Protein 2ATR (pdb70)

Solvent-accessible surface area: 9196 Å² total

Structure (mmCIF, N/CA/C/O backbone):
data_2ATR
#
_entry.id   2ATR
#
_cell.length_a   71.389
_cell.length_b   71.389
_cell.length_c   59.179
_cell.angle_alpha   90.00
_cell.angle_beta   90.00
_cell.angle_gamma   120.00
#
_symmetry.space_group_name_H-M   'P 31 2 1'
#
loop_
_entity.id
_entity.type
_entity.pdbx_description
1 polymer 'acetyltransferase, GNAT family'
2 water water
#
loop_
_atom_site.group_PDB
_atom_site.id
_atom_site.type_symbol
_atom_site.label_atom_id
_atom_site.label_alt_id
_atom_site.label_comp_id
_atom_site.label_asym_id
_atom_site.label_entity_id
_atom_site.label_seq_id
_atom_site.pdbx_PDB_ins_code
_atom_site.Cartn_x
_atom_site.Cartn_y
_atom_site.Cartn_z
_atom_site.occupancy
_atom_site.B_iso_or_equiv
_atom_site.auth_seq_id
_atom_site.auth_comp_id
_atom_site.auth_asym_id
_atom_site.auth_atom_id
_atom_site.pdbx_PDB_model_num
ATOM 9 N N . ILE A 1 2 ? 1.133 60.555 -3.671 1.00 52.48 2 ILE A N 1
ATOM 10 C CA . ILE A 1 2 ? 2.472 60.189 -3.155 1.00 48.97 2 ILE A CA 1
ATOM 11 C C . ILE A 1 2 ? 3.645 60.665 -4.006 1.00 46.02 2 ILE A C 1
ATOM 12 O O . ILE A 1 2 ? 3.648 60.522 -5.208 1.00 46.12 2 ILE A O 1
ATOM 17 N N . THR A 1 3 ? 4.632 61.217 -3.331 1.00 42.13 3 THR A N 1
ATOM 18 C CA . THR A 1 3 ? 5.822 61.735 -3.935 1.00 40.79 3 THR A CA 1
ATOM 19 C C . THR A 1 3 ? 6.963 60.764 -3.666 1.00 38.42 3 THR A C 1
ATOM 20 O O . THR A 1 3 ? 7.144 60.288 -2.552 1.00 36.99 3 THR A O 1
ATOM 24 N N . ILE A 1 4 ? 7.721 60.479 -4.701 1.00 37.60 4 ILE A N 1
ATOM 25 C CA . ILE A 1 4 ? 8.951 59.704 -4.530 1.00 37.73 4 ILE A CA 1
ATOM 26 C C . ILE A 1 4 ? 10.092 60.676 -4.758 1.00 38.17 4 ILE A C 1
ATOM 27 O O . ILE A 1 4 ? 10.223 61.246 -5.866 1.00 37.69 4 ILE A O 1
ATOM 32 N N . LYS A 1 5 ? 10.880 60.874 -3.698 1.00 37.80 5 LYS A N 1
ATOM 33 C CA . LYS A 1 5 ? 11.987 61.827 -3.678 1.00 38.80 5 LYS A CA 1
ATOM 34 C C . LYS A 1 5 ? 13.321 61.205 -3.276 1.00 38.40 5 LYS A C 1
ATOM 35 O O . LYS A 1 5 ? 13.450 60.559 -2.204 1.00 37.08 5 LYS A O 1
ATOM 41 N N . LYS A 1 6 ? 14.299 61.371 -4.174 1.00 38.49 6 LYS A N 1
ATOM 42 C CA . LYS A 1 6 ? 15.689 61.069 -3.901 1.00 39.72 6 LYS A CA 1
ATOM 43 C C . LYS A 1 6 ? 16.231 61.976 -2.834 1.00 40.86 6 LYS A C 1
ATOM 44 O O . LYS A 1 6 ? 16.052 63.190 -2.892 1.00 38.72 6 LYS A O 1
ATOM 50 N N . GLN A 1 7 ? 16.972 61.368 -1.914 1.00 42.48 7 GLN A N 1
ATOM 51 C CA . GLN A 1 7 ? 17.539 62.016 -0.741 1.00 45.28 7 GLN A CA 1
ATOM 52 C C . GLN A 1 7 ? 19.057 61.948 -0.730 1.00 46.66 7 GLN A C 1
ATOM 53 O O . GLN A 1 7 ? 19.623 60.867 -0.938 1.00 48.10 7 GLN A O 1
ATOM 59 N N . GLU A 1 8 ? 19.722 63.076 -0.472 1.00 47.20 8 GLU A N 1
ATOM 60 C CA . GLU A 1 8 ? 21.183 63.114 -0.369 1.00 48.96 8 GLU A CA 1
ATOM 61 C C . GLU A 1 8 ? 21.670 62.988 1.094 1.00 48.60 8 GLU A C 1
ATOM 62 O O . GLU A 1 8 ? 22.534 62.181 1.411 1.00 48.38 8 GLU A O 1
ATOM 68 N N . ILE A 1 9 ? 21.094 63.776 1.984 1.00 48.09 9 ILE A N 1
ATOM 69 C CA . ILE A 1 9 ? 21.316 63.578 3.409 1.00 47.43 9 ILE A CA 1
ATOM 70 C C . ILE A 1 9 ? 20.017 63.122 4.086 1.00 46.41 9 ILE A C 1
ATOM 71 O O . ILE A 1 9 ? 18.961 63.777 3.983 1.00 45.73 9 ILE A O 1
ATOM 76 N N . VAL A 1 10 ? 20.089 61.974 4.758 1.00 44.92 10 VAL A N 1
ATOM 77 C CA . VAL A 1 10 ? 18.961 61.495 5.540 1.00 44.66 10 VAL A CA 1
ATOM 78 C C . VAL A 1 10 ? 19.439 61.344 6.959 1.00 45.01 10 VAL A C 1
ATOM 79 O O . VAL A 1 10 ? 20.365 60.562 7.237 1.00 44.72 10 VAL A O 1
ATOM 83 N N . LYS A 1 11 ? 18.808 62.126 7.832 1.00 45.34 11 LYS A N 1
ATOM 84 C CA . LYS A 1 11 ? 19.033 62.083 9.277 1.00 46.06 11 LYS A CA 1
ATOM 85 C C . LYS A 1 11 ? 18.041 61.098 9.885 1.00 45.28 11 LYS A C 1
ATOM 86 O O . LYS A 1 11 ? 16.899 61.021 9.457 1.00 44.73 11 LYS A O 1
ATOM 92 N N . LEU A 1 12 ? 18.494 60.338 10.879 1.00 45.90 12 LEU A N 1
ATOM 93 C CA . LEU A 1 12 ? 17.688 59.273 11.467 1.00 45.94 12 LEU A CA 1
ATOM 94 C C . LEU A 1 12 ? 16.347 59.759 12.071 1.00 46.10 12 LEU A C 1
ATOM 95 O O . LEU A 1 12 ? 15.299 59.120 11.873 1.00 45.80 12 LEU A O 1
ATOM 100 N N . GLU A 1 13 ? 16.369 60.907 12.750 1.00 46.32 13 GLU A N 1
ATOM 101 C CA . GLU A 1 13 ? 15.135 61.514 13.322 1.00 46.53 13 GLU A CA 1
ATOM 102 C C . GLU A 1 13 ? 13.988 61.564 12.346 1.00 45.69 13 GLU A C 1
ATOM 103 O O . GLU A 1 13 ? 12.833 61.274 12.726 1.00 45.35 13 GLU A O 1
ATOM 109 N N . ASP A 1 14 ? 14.292 61.904 11.088 1.00 45.01 14 ASP A N 1
ATOM 110 C CA . ASP A 1 14 ? 13.238 62.046 10.068 1.00 44.30 14 ASP A CA 1
ATOM 111 C C . ASP A 1 14 ? 12.687 60.693 9.594 1.00 42.53 14 ASP A C 1
ATOM 112 O O . ASP A 1 14 ? 11.599 60.627 9.012 1.00 43.02 14 ASP A O 1
ATOM 117 N N . VAL A 1 15 ? 13.420 59.607 9.837 1.00 40.22 15 VAL A N 1
ATOM 118 C CA . VAL A 1 15 ? 12.952 58.290 9.363 1.00 38.03 15 VAL A CA 1
ATOM 119 C C . VAL A 1 15 ? 12.762 57.230 10.452 1.00 37.73 15 VAL A C 1
ATOM 120 O O . VAL A 1 15 ? 12.291 56.134 10.163 1.00 35.86 15 VAL A O 1
ATOM 124 N N . LEU A 1 16 ? 13.115 57.568 11.684 1.00 37.42 16 LEU A N 1
ATOM 125 C CA . LEU A 1 16 ? 13.081 56.582 12.782 1.00 38.50 16 LEU A CA 1
ATOM 126 C C . LEU A 1 16 ? 11.703 56.008 12.974 1.00 37.05 16 LEU A C 1
ATOM 127 O O . LEU A 1 16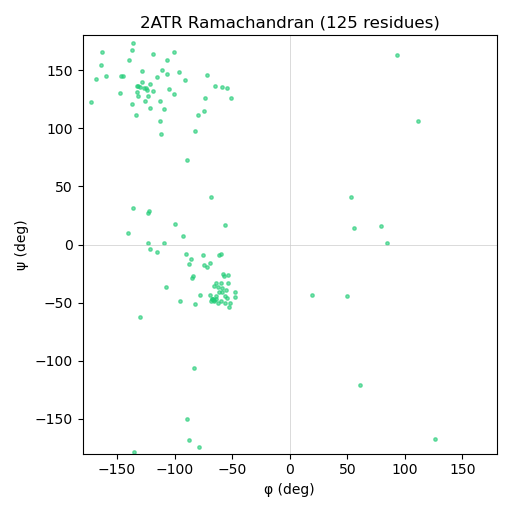 ? 11.563 54.814 13.240 1.00 37.86 16 LEU A O 1
ATOM 132 N N . HIS A 1 17 ? 10.675 56.834 12.813 1.00 36.07 17 HIS A N 1
ATOM 133 C CA . HIS A 1 17 ? 9.288 56.336 12.840 1.00 34.71 17 HIS A CA 1
ATOM 134 C C . HIS A 1 17 ? 9.024 55.183 11.854 1.00 34.31 17 HIS A C 1
ATOM 135 O O . HIS A 1 17 ? 8.223 54.292 12.112 1.00 32.86 17 HIS A O 1
ATOM 142 N N . LEU A 1 18 ? 9.693 55.193 10.703 1.00 33.10 18 LEU A N 1
ATOM 143 C CA . LEU A 1 18 ? 9.512 54.091 9.736 1.00 32.61 18 LEU A CA 1
ATOM 144 C C . LEU A 1 18 ? 10.101 52.753 10.287 1.00 31.36 18 LEU A C 1
ATOM 145 O O . LEU A 1 18 ? 9.467 51.721 10.228 1.00 30.85 18 LEU A O 1
ATOM 150 N N . TYR A 1 19 ? 11.326 52.812 10.779 1.00 33.64 19 TYR A N 1
ATOM 151 C CA . TYR A 1 19 ? 12.001 51.635 11.378 1.00 34.70 19 TYR A CA 1
ATOM 152 C C . TYR A 1 19 ? 11.259 51.159 12.642 1.00 36.82 19 TYR A C 1
ATOM 153 O O . TYR A 1 19 ? 10.980 49.955 12.767 1.00 36.59 19 TYR A O 1
ATOM 162 N N . GLN A 1 20 ? 10.897 52.091 13.538 1.00 37.84 20 GLN A N 1
ATOM 163 C CA . GLN A 1 20 ? 9.932 51.779 14.638 1.00 40.12 20 GLN A CA 1
ATOM 164 C C . GLN A 1 20 ? 8.693 51.054 14.126 1.00 41.19 20 GLN A C 1
ATOM 165 O O . GLN A 1 20 ? 8.269 50.064 14.700 1.00 41.66 20 GLN A O 1
ATOM 171 N N . ALA A 1 21 ? 8.121 51.530 13.030 1.00 43.83 21 ALA A N 1
ATOM 172 C CA . ALA A 1 21 ? 6.907 50.937 12.467 1.00 45.95 21 ALA A CA 1
ATOM 173 C C . ALA A 1 21 ? 7.091 49.483 12.078 1.00 48.40 21 ALA A C 1
ATOM 174 O O . ALA A 1 21 ? 6.118 48.803 11.688 1.00 49.27 21 ALA A O 1
ATOM 176 N N . VAL A 1 22 ? 8.334 49.008 12.132 1.00 51.87 22 VAL A N 1
ATOM 177 C CA . VAL A 1 22 ? 8.600 47.613 11.786 1.00 54.61 22 VAL A CA 1
ATOM 178 C C . VAL A 1 22 ? 9.305 46.621 12.788 1.00 56.86 22 VAL A C 1
ATOM 179 O O . VAL A 1 22 ? 9.590 45.514 12.352 1.00 57.13 22 VAL A O 1
ATOM 183 N N . GLY A 1 23 ? 9.696 46.977 14.037 1.00 59.72 23 GLY A N 1
ATOM 184 C CA . GLY A 1 23 ? 10.737 48.003 14.374 1.00 63.79 23 GLY A CA 1
ATOM 185 C C . GLY A 1 23 ? 12.065 47.201 14.236 1.00 66.45 23 GLY A C 1
ATOM 186 O O . GLY A 1 23 ? 12.515 46.990 13.081 1.00 66.86 23 GLY A O 1
ATOM 187 N N . TRP A 1 24 ? 12.783 46.801 15.353 1.00 68.89 24 TRP A N 1
ATOM 188 C CA . TRP A 1 24 ? 13.557 47.766 16.197 1.00 70.88 24 TRP A CA 1
ATOM 189 C C . TRP A 1 24 ? 14.447 46.999 17.312 1.00 71.55 24 TRP A C 1
ATOM 190 O O . TRP A 1 24 ? 13.864 46.127 18.021 1.00 71.93 24 TRP A O 1
ATOM 201 N N . THR A 1 25 ? 15.833 47.260 17.263 1.00 72.23 25 THR A N 1
ATOM 202 C CA . THR A 1 25 ? 16.750 46.081 16.538 1.00 72.66 25 THR A CA 1
ATOM 203 C C . THR A 1 25 ? 17.468 46.332 15.140 1.00 72.38 25 THR A C 1
ATOM 204 O O . THR A 1 25 ? 16.791 46.338 14.083 1.00 72.07 25 THR A O 1
ATOM 208 N N . ASN A 1 26 ? 18.844 46.489 15.285 1.00 72.37 26 ASN A N 1
ATOM 209 C CA . ASN A 1 26 ? 19.477 47.580 16.233 1.00 71.99 26 ASN A CA 1
ATOM 210 C C . ASN A 1 26 ? 19.677 49.026 15.484 1.00 72.40 26 ASN A C 1
ATOM 211 O O . ASN A 1 26 ? 18.568 49.214 14.701 1.00 73.00 26 ASN A O 1
ATOM 216 N N . GLU A 1 32 ? 22.248 52.602 17.373 1.00 47.88 32 GLU A N 1
ATOM 217 C CA . GLU A 1 32 ? 22.259 52.444 15.944 1.00 47.33 32 GLU A CA 1
ATOM 218 C C . GLU A 1 32 ? 23.623 52.532 15.179 1.00 46.06 32 GLU A C 1
ATOM 219 O O . GLU A 1 32 ? 24.293 53.570 15.034 1.00 45.96 32 GLU A O 1
ATOM 233 N N . LEU A 1 34 ? 22.523 52.191 12.514 1.00 40.05 34 LEU A N 1
ATOM 234 C CA . LEU A 1 34 ? 21.661 52.772 11.491 1.00 41.36 34 LEU A CA 1
ATOM 235 C C . LEU A 1 34 ? 21.981 54.246 11.191 1.00 41.12 34 LEU A C 1
ATOM 236 O O . LEU A 1 34 ? 22.097 54.639 10.018 1.00 39.00 34 LEU A O 1
ATOM 241 N N . GLU A 1 35 ? 22.196 55.034 12.243 1.00 40.95 35 GLU A N 1
ATOM 242 C CA . GLU A 1 35 ? 22.662 56.422 12.083 1.00 41.74 35 GLU A CA 1
ATOM 243 C C . GLU A 1 35 ? 23.906 56.498 11.196 1.00 40.73 35 GLU A C 1
ATOM 244 O O . GLU A 1 35 ? 23.956 57.234 10.219 1.00 40.21 35 GLU A O 1
ATOM 250 N N . GLN A 1 36 ? 24.894 55.673 11.515 1.00 40.31 36 GLN A N 1
ATOM 251 C CA . GLN A 1 36 ? 26.084 55.545 10.703 1.00 40.64 36 GLN A CA 1
ATOM 252 C C . GLN A 1 36 ? 25.792 54.991 9.302 1.00 39.15 36 GLN A C 1
ATOM 253 O O . GLN A 1 36 ? 26.315 55.510 8.330 1.00 38.74 36 GLN A O 1
ATOM 259 N N . ALA A 1 37 ? 24.949 53.950 9.203 1.00 37.61 37 ALA A N 1
ATOM 260 C CA . ALA A 1 37 ? 24.605 53.338 7.895 1.00 37.29 37 ALA A CA 1
ATOM 261 C C . ALA A 1 37 ? 24.063 54.344 6.866 1.00 36.95 37 ALA A C 1
ATOM 262 O O . ALA A 1 37 ? 24.456 54.319 5.694 1.00 35.67 37 ALA A O 1
ATOM 264 N N . LEU A 1 38 ? 23.136 55.199 7.317 1.00 35.99 38 LEU A N 1
ATOM 265 C CA . LEU A 1 38 ? 22.464 56.182 6.484 1.00 36.47 38 LEU A CA 1
ATOM 266 C C . LEU A 1 38 ? 23.424 57.085 5.712 1.00 36.54 38 LEU A C 1
ATOM 267 O O . LEU A 1 38 ? 23.071 57.582 4.644 1.00 37.09 38 LEU A O 1
ATOM 272 N N . SER A 1 39 ? 24.631 57.280 6.234 1.00 36.78 39 SER A N 1
ATOM 273 C CA . SER A 1 39 ? 25.656 58.087 5.557 1.00 38.29 39 SER A CA 1
ATOM 274 C C . SER A 1 39 ? 26.473 57.302 4.557 1.00 37.18 39 SER A C 1
ATOM 275 O O . SER A 1 39 ? 27.229 57.899 3.794 1.00 37.61 39 SER A O 1
ATOM 278 N N . HIS A 1 40 ? 26.360 55.975 4.582 1.00 34.95 40 HIS A N 1
ATOM 279 C CA . HIS A 1 40 ? 27.287 55.107 3.819 1.00 34.12 40 HIS A CA 1
ATOM 280 C C . HIS A 1 40 ? 26.537 54.201 2.836 1.00 33.60 40 HIS A C 1
ATOM 281 O O . HIS A 1 40 ? 26.970 53.078 2.529 1.00 33.20 40 HIS A O 1
ATOM 288 N N . SER A 1 41 ? 25.393 54.686 2.385 1.00 31.14 41 SER A N 1
ATOM 289 C CA . SER A 1 41 ? 24.550 53.946 1.485 1.00 31.79 41 SER A CA 1
ATOM 290 C C . SER A 1 41 ? 24.794 54.492 0.091 1.00 31.69 41 SER A C 1
ATOM 291 O O . SER A 1 41 ? 25.373 55.554 -0.055 1.00 31.39 41 SER A O 1
ATOM 294 N N . LEU A 1 42 ? 24.345 53.753 -0.912 1.00 31.77 42 LEU A N 1
ATOM 295 C CA . LEU A 1 42 ? 24.480 54.159 -2.309 1.00 31.42 42 LEU A CA 1
ATOM 296 C C . LEU A 1 42 ? 23.410 55.211 -2.628 1.00 31.03 42 LEU A C 1
ATOM 297 O O . LEU A 1 42 ? 23.691 56.224 -3.281 1.00 28.28 42 LEU A O 1
ATOM 302 N N . VAL A 1 43 ? 22.199 54.953 -2.163 1.00 29.57 43 VAL A N 1
ATOM 303 C CA . VAL A 1 43 ? 21.048 55.763 -2.499 1.00 29.62 43 VAL A CA 1
ATOM 304 C C . VAL A 1 43 ? 19.937 55.574 -1.477 1.00 30.18 43 VAL A C 1
ATOM 305 O O . VAL A 1 43 ? 19.756 54.485 -0.949 1.00 26.59 43 VAL A O 1
ATOM 309 N N . ILE A 1 44 ? 19.204 56.649 -1.210 1.00 20.00 44 ILE A N 1
ATOM 310 C CA . ILE A 1 44 ? 17.952 56.589 -0.461 1.00 20.00 44 ILE A CA 1
ATOM 311 C C . ILE A 1 44 ? 16.853 57.380 -1.146 1.00 20.00 44 ILE A C 1
ATOM 312 O O . ILE A 1 44 ? 17.060 58.515 -1.518 1.00 29.97 44 ILE A O 1
ATOM 317 N N . TYR A 1 45 ? 15.692 56.765 -1.304 1.00 27.80 45 TYR A N 1
ATOM 318 C CA . TYR A 1 45 ? 14.481 57.470 -1.709 1.00 27.86 45 TYR A CA 1
ATOM 319 C C . TYR A 1 45 ? 13.441 57.425 -0.590 1.00 28.63 45 TYR A C 1
ATOM 320 O O . TYR A 1 45 ? 13.333 56.428 0.104 1.00 24.52 45 TYR A O 1
ATOM 329 N N . LEU A 1 46 ? 12.683 58.506 -0.427 1.00 26.21 46 LEU A N 1
ATOM 330 C CA . LEU A 1 46 ? 11.542 58.505 0.497 1.00 27.75 46 LEU A CA 1
ATOM 331 C C . LEU A 1 46 ? 10.240 58.575 -0.265 1.00 27.76 46 LEU A C 1
ATOM 332 O O . LEU A 1 46 ? 10.204 59.134 -1.376 1.00 29.82 46 LEU A O 1
ATOM 337 N N . ALA A 1 47 ? 9.194 57.983 0.319 1.00 26.31 47 ALA A N 1
ATOM 338 C CA . ALA A 1 47 ? 7.830 58.137 -0.128 1.00 26.94 47 ALA A CA 1
ATOM 339 C C . ALA A 1 47 ? 7.164 59.153 0.801 1.00 28.22 47 ALA A C 1
ATOM 340 O O . ALA A 1 47 ? 7.293 59.040 2.041 1.00 26.34 47 ALA A O 1
ATOM 342 N N . LEU A 1 48 ? 6.521 60.163 0.191 1.00 28.58 48 LEU A N 1
ATOM 343 C CA . LEU A 1 48 ? 5.918 61.298 0.923 1.00 29.46 48 LEU A CA 1
ATOM 344 C C . LEU A 1 48 ? 4.462 61.448 0.573 1.00 29.85 48 LEU A C 1
ATOM 345 O O . LEU A 1 48 ? 4.081 61.427 -0.599 1.00 30.38 48 LEU A O 1
ATOM 350 N N . ASP A 1 49 ? 3.657 61.648 1.598 1.00 30.56 49 ASP A N 1
ATOM 351 C CA . ASP A 1 49 ? 2.249 61.923 1.441 1.00 32.18 49 ASP A CA 1
ATOM 352 C C . ASP A 1 49 ? 2.161 63.376 1.914 1.00 33.08 49 ASP A C 1
ATOM 353 O O . ASP A 1 49 ? 2.112 63.637 3.147 1.00 31.19 49 ASP A O 1
ATOM 358 N N . GLY A 1 50 ? 2.216 64.322 0.961 1.00 34.11 50 GLY A N 1
ATOM 359 C CA . GLY A 1 50 ? 2.407 65.729 1.314 1.00 35.12 50 GLY A CA 1
ATOM 360 C C . GLY A 1 50 ? 3.723 65.879 2.020 1.00 35.19 50 GLY A C 1
ATOM 361 O O . GLY A 1 50 ? 4.756 65.491 1.493 1.00 37.20 50 GLY A O 1
ATOM 362 N N . ASP A 1 51 ? 3.697 66.378 3.241 1.00 34.99 51 ASP A N 1
ATOM 363 C CA . ASP A 1 51 ? 4.921 66.469 4.019 1.00 35.67 51 ASP A CA 1
ATOM 364 C C . ASP A 1 51 ? 5.159 65.210 4.854 1.00 32.98 51 ASP A C 1
ATOM 365 O O . ASP A 1 51 ? 6.194 65.083 5.450 1.00 33.20 51 ASP A O 1
ATOM 370 N N . ALA A 1 52 ? 4.200 64.299 4.918 1.00 32.00 52 ALA A N 1
ATOM 371 C CA . ALA A 1 52 ? 4.384 63.071 5.778 1.00 30.69 52 ALA A CA 1
ATOM 372 C C . ALA A 1 52 ? 5.384 62.066 5.143 1.00 30.22 52 ALA A C 1
ATOM 373 O O . ALA A 1 52 ? 5.158 61.691 4.029 1.00 29.06 52 ALA A O 1
ATOM 375 N N . VAL A 1 53 ? 6.437 61.633 5.853 1.00 31.60 53 VAL A N 1
ATOM 376 C CA . VAL A 1 53 ? 7.362 60.522 5.378 1.00 31.95 53 VAL A CA 1
ATOM 377 C C . VAL A 1 53 ? 6.684 59.161 5.641 1.00 30.78 53 VAL A C 1
ATOM 378 O O . VAL A 1 53 ? 6.397 58.810 6.786 1.00 31.65 53 VAL A O 1
ATOM 382 N N . VAL A 1 54 ? 6.298 58.468 4.583 1.00 30.25 54 VAL A N 1
ATOM 383 C CA . VAL A 1 54 ? 5.499 57.235 4.727 1.00 30.37 54 VAL A CA 1
ATOM 384 C C . VAL A 1 54 ? 6.258 55.957 4.240 1.00 30.38 54 VAL A C 1
ATOM 385 O O . VAL A 1 54 ? 5.789 54.859 4.418 1.00 31.47 54 VAL A O 1
ATOM 389 N N . GLY A 1 55 ? 7.434 56.125 3.644 1.00 29.98 55 GLY A N 1
ATOM 390 C CA . GLY A 1 55 ? 8.117 54.967 3.020 1.00 28.81 55 GLY A CA 1
ATOM 391 C C . GLY A 1 55 ? 9.544 55.328 2.782 1.00 29.09 55 GLY A C 1
ATOM 392 O O . GLY A 1 55 ? 9.867 56.524 2.698 1.00 27.83 55 GLY A O 1
ATOM 393 N N . LEU A 1 56 ? 10.418 54.306 2.739 1.00 27.31 56 LEU A N 1
ATOM 394 C CA . LEU A 1 56 ? 11.834 54.498 2.497 1.00 27.38 56 LEU A CA 1
ATOM 395 C C . LEU A 1 56 ? 12.376 53.280 1.708 1.00 26.20 56 LEU A C 1
ATOM 396 O O . LEU A 1 56 ? 11.899 52.162 1.890 1.00 24.49 56 LEU A O 1
ATOM 401 N N . ILE A 1 57 ? 13.325 53.525 0.824 1.00 25.37 57 ILE A N 1
ATOM 402 C CA . ILE A 1 57 ? 14.164 52.428 0.247 1.00 25.79 57 ILE A CA 1
ATOM 403 C C . ILE A 1 57 ? 15.603 52.849 0.428 1.00 26.36 57 ILE A C 1
ATOM 404 O O . ILE A 1 57 ? 15.916 54.033 0.325 1.00 26.00 57 ILE A O 1
ATOM 409 N N . ARG A 1 58 ? 16.465 51.898 0.782 1.00 25.58 58 ARG A N 1
ATOM 410 C CA . ARG A 1 58 ? 17.862 52.157 0.984 1.00 25.89 58 ARG A CA 1
ATOM 411 C C . ARG A 1 58 ? 18.688 51.028 0.331 1.00 26.63 58 ARG A C 1
ATOM 412 O O . ARG A 1 58 ? 18.555 49.826 0.639 1.00 26.26 58 ARG A O 1
ATOM 420 N N . LEU A 1 59 ? 19.536 51.432 -0.599 1.00 27.13 59 LEU A N 1
ATOM 421 C CA . LEU A 1 59 ? 20.412 50.480 -1.305 1.00 26.52 59 LEU A CA 1
ATOM 422 C C . LEU A 1 59 ? 21.818 50.630 -0.825 1.00 24.94 59 LEU A C 1
ATOM 423 O O . LEU A 1 59 ? 22.238 51.732 -0.507 1.00 26.69 59 LEU A O 1
ATOM 428 N N . VAL A 1 60 ? 22.556 49.515 -0.796 1.00 25.89 60 VAL A N 1
ATOM 429 C CA . VAL A 1 60 ? 23.944 49.442 -0.340 1.00 23.37 60 VAL A CA 1
ATOM 430 C C . VAL A 1 60 ? 24.777 48.566 -1.293 1.00 24.95 60 VAL A C 1
ATOM 431 O O . VAL A 1 60 ? 24.214 47.831 -2.120 1.00 24.24 60 VAL A O 1
ATOM 435 N N . GLY A 1 61 ? 26.098 48.623 -1.151 1.00 24.90 61 GLY A N 1
ATOM 436 C CA . GLY A 1 61 ? 26.973 47.806 -2.015 1.00 26.28 61 GLY A CA 1
ATOM 437 C C . GLY A 1 61 ? 27.983 48.686 -2.689 1.00 26.79 61 GLY A C 1
ATOM 438 O O . GLY A 1 61 ? 28.165 49.844 -2.303 1.00 27.39 61 GLY A O 1
ATOM 439 N N . ASP A 1 62 ? 28.668 48.142 -3.691 1.00 28.58 62 ASP A N 1
ATOM 440 C CA . ASP A 1 62 ? 29.728 48.922 -4.381 1.00 28.39 62 ASP A CA 1
ATOM 441 C C . ASP A 1 62 ? 29.158 49.770 -5.531 1.00 28.49 62 ASP A C 1
ATOM 442 O O . ASP A 1 62 ? 29.825 50.705 -5.987 1.00 30.26 62 ASP A O 1
ATOM 447 N N . GLY A 1 63 ? 27.942 49.471 -5.983 1.00 27.55 63 GLY A N 1
ATOM 448 C CA . GLY A 1 63 ? 27.266 50.253 -6.984 1.00 28.51 63 GLY A CA 1
ATOM 449 C C . GLY A 1 63 ? 27.650 49.869 -8.403 1.00 29.63 63 GLY A C 1
ATOM 450 O O . GLY A 1 63 ? 27.139 50.455 -9.364 1.00 31.22 63 GLY A O 1
ATOM 451 N N . PHE A 1 64 ? 28.514 48.873 -8.547 1.00 28.77 64 PHE A N 1
ATOM 452 C CA . PHE A 1 64 ? 28.997 48.473 -9.890 1.00 29.96 64 PHE A CA 1
ATOM 453 C C . PHE A 1 64 ? 28.873 47.002 -10.110 1.00 28.49 64 PHE A C 1
ATOM 454 O O . PHE A 1 64 ? 28.173 46.564 -11.019 1.00 29.84 64 PHE A O 1
ATOM 462 N N . SER A 1 65 ? 29.575 46.211 -9.311 1.00 28.51 65 SER A N 1
ATOM 463 C CA . SER A 1 65 ? 29.398 44.748 -9.377 1.00 29.98 65 SER A CA 1
ATOM 464 C C . SER A 1 65 ? 28.224 44.251 -8.528 1.00 28.70 65 SER A C 1
ATOM 465 O O . SER A 1 65 ? 27.630 43.212 -8.854 1.00 28.39 65 SER A O 1
ATOM 468 N N . SER A 1 66 ? 27.920 44.983 -7.445 1.00 28.59 66 SER A N 1
ATOM 469 C CA . SER A 1 66 ? 26.932 44.530 -6.457 1.00 28.94 66 SER A CA 1
ATOM 470 C C . SER A 1 66 ? 26.176 45.679 -5.816 1.00 26.88 66 SER A C 1
ATOM 471 O O . SER A 1 66 ? 26.783 46.664 -5.341 1.00 26.00 66 SER A O 1
ATOM 474 N N . VAL A 1 67 ? 24.852 45.521 -5.830 1.00 26.45 67 VAL A N 1
ATOM 475 C CA . VAL A 1 67 ? 23.881 46.389 -5.213 1.00 27.05 67 VAL A CA 1
ATOM 476 C C . VAL A 1 67 ? 22.894 45.499 -4.395 1.00 27.17 67 VAL A C 1
ATOM 477 O O . VAL A 1 67 ? 22.512 44.405 -4.822 1.00 29.09 67 VAL A O 1
ATOM 481 N N . PHE A 1 68 ? 22.567 45.928 -3.190 1.00 26.54 68 PHE A N 1
ATOM 482 C CA . PHE A 1 68 ? 21.662 45.138 -2.313 1.00 27.11 68 PHE A CA 1
ATOM 483 C C . PHE A 1 68 ? 20.547 46.072 -1.883 1.00 25.23 68 PHE A C 1
ATOM 484 O O . PHE A 1 68 ? 20.835 47.225 -1.513 1.00 25.34 68 PHE A O 1
ATOM 492 N N . VAL A 1 69 ? 19.312 45.584 -1.947 1.00 25.38 69 VAL A N 1
ATOM 493 C CA . VAL A 1 69 ? 18.141 46.346 -1.481 1.00 25.50 69 VAL A CA 1
ATOM 494 C C . VAL A 1 69 ? 18.132 46.093 0.021 1.00 25.69 69 VAL A C 1
ATOM 495 O O . VAL A 1 69 ? 17.732 45.014 0.487 1.00 23.95 69 VAL A O 1
ATOM 499 N N . GLN A 1 70 ? 18.683 47.037 0.775 1.00 26.37 70 GLN A N 1
ATOM 500 C CA . GLN A 1 70 ? 18.905 46.818 2.208 1.00 24.97 70 GLN A CA 1
ATOM 501 C C . GLN A 1 70 ? 17.641 47.082 3.054 1.00 25.33 70 GLN A C 1
ATOM 502 O O . GLN A 1 70 ? 17.225 46.216 3.845 1.00 24.91 70 GLN A O 1
ATOM 508 N N . ASP A 1 71 ? 17.001 48.235 2.878 1.00 24.70 71 ASP A N 1
ATOM 509 C CA . AS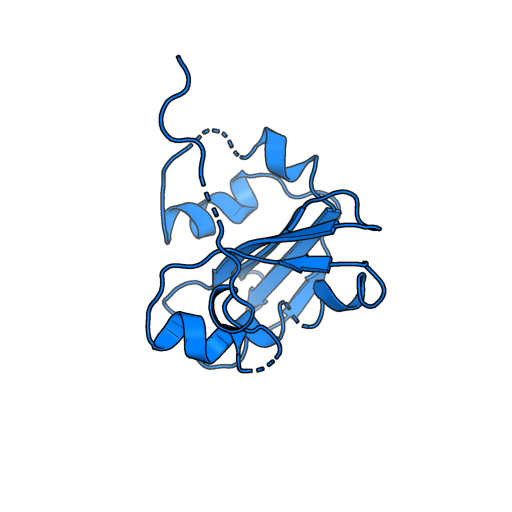P A 1 71 ? 15.724 48.534 3.589 1.00 26.23 71 ASP A CA 1
ATOM 510 C C . ASP A 1 71 ? 14.687 48.864 2.555 1.00 26.03 71 ASP A C 1
ATOM 511 O O . ASP A 1 71 ? 14.967 49.623 1.597 1.00 27.23 71 ASP A O 1
ATOM 516 N N . LEU A 1 72 ? 13.517 48.266 2.684 1.00 26.50 72 LEU A N 1
ATOM 517 C CA . LEU A 1 72 ? 12.334 48.704 1.968 1.00 26.29 72 LEU A CA 1
ATOM 518 C C . LEU A 1 72 ? 11.161 48.757 2.957 1.00 27.97 72 LEU A C 1
ATOM 519 O O . LEU A 1 72 ? 10.697 47.708 3.455 1.00 26.37 72 LEU A O 1
ATOM 524 N N . ILE A 1 73 ? 10.693 49.961 3.244 1.00 27.48 73 ILE A N 1
ATOM 525 C CA . ILE A 1 73 ? 9.682 50.137 4.293 1.00 29.55 73 ILE A CA 1
ATOM 526 C C . ILE A 1 73 ? 8.583 51.002 3.745 1.00 30.24 73 ILE A C 1
ATOM 527 O O . ILE A 1 73 ? 8.867 52.052 3.169 1.00 30.76 73 ILE A O 1
ATOM 532 N N . VAL A 1 74 ? 7.344 50.531 3.861 1.00 30.55 74 VAL A N 1
ATOM 533 C CA . VAL A 1 74 ? 6.168 51.385 3.760 1.00 30.91 74 VAL A CA 1
ATOM 534 C C . VAL A 1 74 ? 5.381 51.243 5.100 1.00 32.04 74 VAL A C 1
ATOM 535 O O . VAL A 1 74 ? 5.294 50.135 5.684 1.00 30.97 74 VAL A O 1
ATOM 539 N N . LEU A 1 75 ? 4.877 52.364 5.621 1.00 31.98 75 LEU A N 1
ATOM 540 C CA . LEU A 1 75 ? 3.922 52.277 6.765 1.00 33.23 75 LEU A CA 1
ATOM 541 C C . LEU A 1 75 ? 2.816 51.313 6.443 1.00 33.85 75 LEU A C 1
ATOM 542 O O . LEU A 1 75 ? 2.178 51.417 5.367 1.00 33.05 75 LEU A O 1
ATOM 547 N N . PRO A 1 76 ? 2.620 50.317 7.350 1.00 36.15 76 PRO A N 1
ATOM 548 C CA . PRO A 1 76 ? 1.709 49.223 7.133 1.00 37.76 76 PRO A CA 1
ATOM 549 C C . PRO A 1 76 ? 0.342 49.755 6.973 1.00 39.62 76 PRO A C 1
ATOM 550 O O . PRO A 1 76 ? -0.533 49.022 6.575 1.00 40.84 76 PRO A O 1
ATOM 554 N N . SER A 1 77 ? 0.164 51.055 7.244 1.00 42.05 77 SER A N 1
ATOM 555 C CA . SER A 1 77 ? -1.152 51.677 7.105 1.00 42.20 77 SER A CA 1
ATOM 556 C C . SER A 1 77 ? -1.446 52.122 5.657 1.00 43.15 77 SER A C 1
ATOM 557 O O . SER A 1 77 ? -2.619 52.177 5.273 1.00 44.12 77 SER A O 1
ATOM 560 N N . TYR A 1 78 ? -0.387 52.416 4.878 1.00 43.60 78 TYR A N 1
ATOM 561 C CA . TYR A 1 78 ? -0.438 52.660 3.422 1.00 44.12 78 TYR A CA 1
ATOM 562 C C . TYR A 1 78 ? -0.254 51.284 2.764 1.00 47.49 78 TYR A C 1
ATOM 563 O O . TYR A 1 78 ? -0.636 50.267 3.366 1.00 47.70 78 TYR A O 1
ATOM 572 N N . GLN A 1 79 ? 0.322 51.201 1.562 1.00 50.11 79 GLN A N 1
ATOM 573 C CA . GLN A 1 79 ? 0.624 49.842 0.972 1.00 52.01 79 GLN A CA 1
ATOM 574 C C . GLN A 1 79 ? -0.498 49.362 0.088 1.00 53.53 79 GLN A C 1
ATOM 575 O O . GLN A 1 79 ? -1.614 49.866 0.168 1.00 54.17 79 GLN A O 1
ATOM 581 N N . ARG A 1 80 ? -0.194 48.366 -0.746 1.00 55.33 80 ARG A N 1
ATOM 582 C CA . ARG A 1 80 ? -1.115 47.856 -1.778 1.00 56.18 80 ARG A CA 1
ATOM 583 C C . ARG A 1 80 ? -1.635 48.933 -2.758 1.00 55.43 80 ARG A C 1
ATOM 584 O O . ARG A 1 80 ? -2.591 48.695 -3.498 1.00 56.28 80 ARG A O 1
ATOM 592 N N . GLN A 1 81 ? -0.994 50.108 -2.762 1.00 54.95 81 GLN A N 1
ATOM 593 C CA . GLN A 1 81 ? -1.251 51.171 -3.763 1.00 53.36 81 GLN A CA 1
ATOM 594 C C . GLN A 1 81 ? 0.028 51.568 -4.518 1.00 51.78 81 GLN A C 1
ATOM 595 O O . GLN A 1 81 ? 0.179 52.718 -5.009 1.00 51.70 81 GLN A O 1
ATOM 601 N N . GLY A 1 82 ? 0.953 50.604 -4.602 1.00 49.08 82 GLY A N 1
ATOM 602 C CA . GLY A 1 82 ? 2.101 50.726 -5.461 1.00 44.90 82 GLY A CA 1
ATOM 603 C C . GLY A 1 82 ? 3.234 51.582 -4.930 1.00 41.64 82 GLY A C 1
ATOM 604 O O . GLY A 1 82 ? 4.091 51.950 -5.702 1.00 42.37 82 GLY A O 1
ATOM 605 N N . ILE A 1 83 ? 3.243 51.882 -3.632 1.00 39.18 83 ILE A N 1
ATOM 606 C CA . ILE A 1 83 ? 4.350 52.659 -3.010 1.00 36.66 83 ILE A CA 1
ATOM 607 C C . ILE A 1 83 ? 5.691 51.914 -3.023 1.00 34.35 83 ILE A C 1
ATOM 608 O O . ILE A 1 83 ? 6.697 52.469 -3.383 1.00 29.90 83 ILE A O 1
ATOM 613 N N . GLY A 1 84 ? 5.673 50.658 -2.591 1.00 33.28 84 GLY A N 1
ATOM 614 C CA . GLY A 1 84 ? 6.860 49.794 -2.655 1.00 32.58 84 GLY A CA 1
ATOM 615 C C . GLY A 1 84 ? 7.373 49.705 -4.078 1.00 30.45 84 GLY A C 1
ATOM 616 O O . GLY A 1 84 ? 8.547 49.804 -4.257 1.00 32.09 84 GLY A O 1
ATOM 617 N N . SER A 1 85 ? 6.505 49.532 -5.076 1.00 30.90 85 SER A N 1
ATOM 618 C CA . SER A 1 85 ? 6.920 49.468 -6.505 1.00 31.61 85 SER A CA 1
ATOM 619 C C . SER A 1 85 ? 7.624 50.700 -6.995 1.00 30.83 85 SER A C 1
ATOM 620 O O . SER A 1 85 ? 8.637 50.630 -7.693 1.00 29.49 85 SER A O 1
ATOM 623 N N . SER A 1 86 ? 7.006 51.838 -6.690 1.00 30.48 86 SER A N 1
ATOM 624 C CA . SER A 1 86 ? 7.544 53.124 -7.016 1.00 31.17 86 SER A CA 1
ATOM 625 C C . SER A 1 86 ? 8.918 53.298 -6.443 1.00 29.60 86 SER A C 1
ATOM 626 O O . SER A 1 86 ? 9.811 53.691 -7.164 1.00 29.53 86 SER A O 1
ATOM 629 N N . LEU A 1 87 ? 9.070 53.009 -5.142 1.00 27.91 87 LEU A N 1
ATOM 630 C CA . LEU A 1 87 ? 10.375 53.115 -4.446 1.00 27.32 87 LEU A CA 1
ATOM 631 C C . LEU A 1 87 ? 11.481 52.247 -5.148 1.00 26.89 87 LEU A C 1
ATOM 632 O O . LEU A 1 87 ? 12.579 52.733 -5.457 1.00 25.95 87 LEU A O 1
ATOM 645 N N . LYS A 1 89 ? 11.360 50.940 -8.316 1.00 30.65 89 LYS A N 1
ATOM 646 C CA . LYS A 1 89 ? 11.631 51.395 -9.704 1.00 31.98 89 LYS A CA 1
ATOM 647 C C . LYS A 1 89 ? 12.518 52.621 -9.770 1.00 31.96 89 LYS A C 1
ATOM 648 O O . LYS A 1 89 ? 13.485 52.628 -10.556 1.00 32.47 89 LYS A O 1
ATOM 654 N N . GLU A 1 90 ? 12.282 53.614 -8.910 1.00 31.28 90 GLU A N 1
ATOM 655 C CA . GLU A 1 90 ? 13.200 54.789 -8.850 1.00 32.43 90 GLU A CA 1
ATOM 656 C C . GLU A 1 90 ? 14.611 54.508 -8.338 1.00 31.48 90 GLU A C 1
ATOM 657 O O . GLU A 1 90 ? 15.603 54.989 -8.928 1.00 29.73 90 GLU A O 1
ATOM 663 N N . ALA A 1 91 ? 14.720 53.769 -7.228 1.00 29.57 91 ALA A N 1
ATOM 664 C CA . ALA A 1 91 ? 16.062 53.487 -6.692 1.00 28.85 91 ALA A CA 1
ATOM 665 C C . ALA A 1 91 ? 16.859 52.605 -7.650 1.00 28.66 91 ALA A C 1
ATOM 666 O O . ALA A 1 91 ? 17.987 52.941 -7.974 1.00 28.69 91 ALA A O 1
ATOM 668 N N . LEU A 1 92 ? 16.267 51.518 -8.142 1.00 29.27 92 LEU A N 1
ATOM 669 C CA . LEU A 1 92 ? 17.016 50.565 -8.984 1.00 31.16 92 LEU A CA 1
ATOM 670 C C . LEU A 1 92 ? 17.322 51.127 -10.383 1.00 33.13 92 LEU A C 1
ATOM 671 O O . LEU A 1 92 ? 18.212 50.621 -11.059 1.00 33.34 92 LEU A O 1
ATOM 676 N N . GLY A 1 93 ? 16.567 52.158 -10.797 1.00 34.23 93 GLY A N 1
ATOM 677 C CA . GLY A 1 93 ? 16.800 52.877 -12.048 1.00 35.93 93 GLY A CA 1
ATOM 678 C C . GLY A 1 93 ? 18.200 53.459 -12.156 1.00 37.12 93 GLY A C 1
ATOM 679 O O . GLY A 1 93 ? 18.759 53.631 -13.269 1.00 37.74 93 GLY A O 1
ATOM 680 N N . ASN A 1 94 ? 18.789 53.746 -11.001 1.00 36.68 94 ASN A N 1
ATOM 681 C CA . ASN A 1 94 ? 20.164 54.196 -10.941 1.00 37.11 94 ASN A CA 1
ATOM 682 C C . ASN A 1 94 ? 21.180 53.089 -11.157 1.00 37.07 94 ASN A C 1
ATOM 683 O O . ASN A 1 94 ? 22.362 53.367 -11.321 1.00 36.57 94 ASN A O 1
ATOM 688 N N . PHE A 1 95 ? 20.731 51.836 -11.180 1.00 36.31 95 PHE A N 1
ATOM 689 C CA . PHE A 1 95 ? 21.685 50.738 -11.077 1.00 35.52 95 PHE A CA 1
ATOM 690 C C . PHE A 1 95 ? 21.384 49.648 -12.044 1.00 35.60 95 PHE A C 1
ATOM 691 O O . PHE A 1 95 ? 21.697 48.484 -11.771 1.00 35.60 95 PHE A O 1
ATOM 699 N N . LYS A 1 96 ? 20.825 50.040 -13.194 1.00 35.44 96 LYS A N 1
ATOM 700 C CA . LYS A 1 96 ? 20.285 49.075 -14.172 1.00 36.55 96 LYS A CA 1
ATOM 701 C C . LYS A 1 96 ? 21.338 4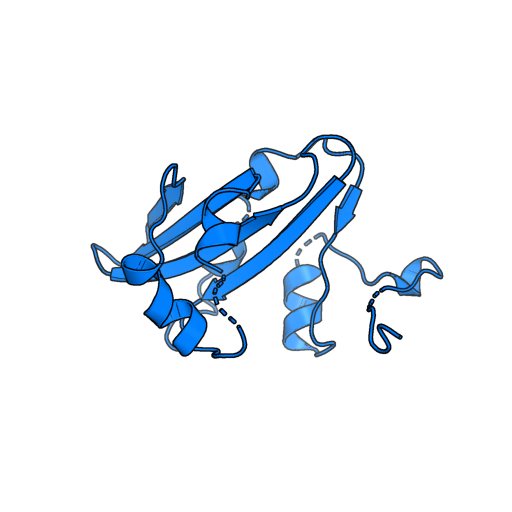8.230 -14.880 1.00 35.68 96 LYS A C 1
ATOM 702 O O . LYS A 1 96 ? 21.014 47.190 -15.466 1.00 35.26 96 LYS A O 1
ATOM 708 N N . GLU A 1 97 ? 22.602 48.663 -14.795 1.00 34.64 97 GLU A N 1
ATOM 709 C CA . GLU A 1 97 ? 23.721 47.903 -15.351 1.00 35.37 97 GLU A CA 1
ATOM 710 C C . GLU A 1 97 ? 24.613 47.271 -14.248 1.00 34.20 97 GLU A C 1
ATOM 711 O O . GLU A 1 97 ? 25.580 46.607 -14.591 1.00 33.88 97 GLU A O 1
ATOM 717 N N . ALA A 1 98 ? 24.283 47.454 -12.963 1.00 31.12 98 ALA A N 1
ATOM 718 C CA . ALA A 1 98 ? 25.046 46.780 -11.872 1.00 32.07 98 ALA A CA 1
ATOM 719 C C . ALA A 1 98 ? 25.054 45.301 -12.158 1.00 30.63 98 ALA A C 1
ATOM 720 O O . ALA A 1 98 ? 24.035 44.735 -12.526 1.00 32.02 98 ALA A O 1
ATOM 722 N N . TYR A 1 99 ? 26.201 44.677 -12.020 1.00 30.71 99 TYR A N 1
ATOM 723 C CA . TYR A 1 99 ? 26.341 43.253 -12.355 1.00 30.74 99 TYR A CA 1
ATOM 724 C C . TYR A 1 99 ? 25.315 42.311 -11.677 1.00 30.16 99 TYR A C 1
ATOM 725 O O . TYR A 1 99 ? 24.576 41.571 -12.358 1.00 28.97 99 TYR A O 1
ATOM 734 N N . GLN A 1 100 ? 25.214 42.371 -10.353 1.00 29.92 100 GLN A N 1
ATOM 735 C CA . GLN A 1 100 ? 24.207 41.587 -9.625 1.00 28.52 100 GLN A CA 1
ATOM 736 C C . GLN A 1 100 ? 23.463 42.483 -8.685 1.00 28.18 100 GLN A C 1
ATOM 737 O O . GLN A 1 100 ? 24.071 43.329 -7.997 1.00 27.85 100 GLN A O 1
ATOM 743 N N . VAL A 1 101 ? 22.139 42.322 -8.659 1.00 25.88 101 VAL A N 1
ATOM 744 C CA . VAL A 1 101 ? 21.356 43.057 -7.680 1.00 25.15 101 VAL A CA 1
ATOM 745 C C . VAL A 1 101 ? 20.568 42.021 -6.873 1.00 25.11 101 VAL A C 1
ATOM 746 O O . VAL A 1 101 ? 19.902 41.162 -7.460 1.00 25.42 101 VAL A O 1
ATOM 750 N N . GLN A 1 102 ? 20.676 42.093 -5.540 1.00 24.27 102 GLN A N 1
ATOM 751 C CA . GLN A 1 102 ? 20.082 41.102 -4.672 1.00 24.18 102 GLN A CA 1
ATOM 752 C C . GLN A 1 102 ? 19.376 41.710 -3.475 1.00 25.03 102 GLN A C 1
ATOM 753 O O . GLN A 1 102 ? 19.469 42.904 -3.232 1.00 25.38 102 GLN A O 1
ATOM 759 N N . LEU A 1 103 ? 18.694 40.858 -2.718 1.00 26.11 103 LEU A N 1
ATOM 760 C CA . LEU A 1 103 ? 17.958 41.259 -1.505 1.00 25.87 103 LEU A CA 1
ATOM 761 C C . LEU A 1 103 ? 17.709 39.942 -0.757 1.00 25.70 103 LEU A C 1
ATOM 762 O O . LEU A 1 103 ? 17.864 38.816 -1.330 1.00 23.91 103 LEU A O 1
ATOM 767 N N . ALA A 1 104 ? 17.320 40.076 0.508 1.00 24.69 104 ALA A N 1
ATOM 768 C CA . ALA A 1 104 ? 16.982 38.879 1.328 1.00 25.43 104 ALA A CA 1
ATOM 769 C C . ALA A 1 104 ? 15.644 39.253 1.995 1.00 26.10 104 ALA A C 1
ATOM 770 O O . ALA A 1 104 ?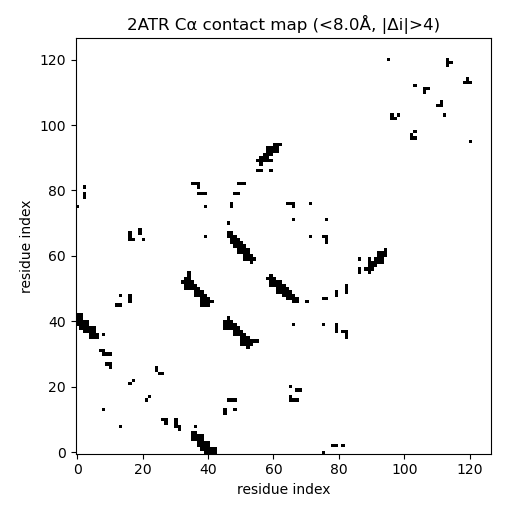 15.465 40.389 2.459 1.00 25.63 104 ALA A O 1
ATOM 772 N N . THR A 1 105 ? 14.704 38.322 2.008 1.00 26.57 105 THR A N 1
ATOM 773 C CA . THR A 1 105 ? 13.401 38.612 2.593 1.00 27.93 105 THR A CA 1
ATOM 774 C C . THR A 1 105 ? 12.826 37.448 3.414 1.00 28.16 105 THR A C 1
ATOM 775 O O . THR A 1 105 ? 13.231 36.294 3.196 1.00 26.13 105 THR A O 1
ATOM 779 N N . GLU A 1 106 ? 11.875 37.725 4.345 1.00 28.04 106 GLU A N 1
ATOM 780 C CA . GLU A 1 106 ? 11.110 36.625 4.948 1.00 29.58 106 GLU A CA 1
ATOM 781 C C . GLU A 1 106 ? 10.410 35.884 3.848 1.00 29.74 106 GLU A C 1
ATOM 782 O O . GLU A 1 106 ? 9.874 36.485 2.910 1.00 28.43 106 GLU A O 1
ATOM 788 N N . GLU A 1 107 ? 10.447 34.568 3.888 1.00 28.67 107 GLU A N 1
ATOM 789 C CA . GLU A 1 107 ? 9.978 33.873 2.725 1.00 30.67 107 GLU A CA 1
ATOM 790 C C . GLU A 1 107 ? 8.486 33.613 2.841 1.00 31.88 107 GLU A C 1
ATOM 791 O O . GLU A 1 107 ? 8.048 32.496 3.077 1.00 33.39 107 GLU A O 1
ATOM 797 N N . THR A 1 108 ? 7.697 34.680 2.697 1.00 32.79 108 THR A N 1
ATOM 798 C CA . THR A 1 108 ? 6.235 34.563 2.702 1.00 33.57 108 THR A CA 1
ATOM 799 C C . THR A 1 108 ? 5.645 34.749 1.310 1.00 34.20 108 THR A C 1
ATOM 800 O O . THR A 1 108 ? 6.226 35.387 0.416 1.00 31.92 108 THR A O 1
ATOM 804 N N . GLU A 1 109 ? 4.439 34.239 1.135 1.00 35.98 109 GLU A N 1
ATOM 805 C CA . GLU A 1 109 ? 3.768 34.348 -0.145 1.00 37.81 109 GLU A CA 1
ATOM 806 C C . GLU A 1 109 ? 3.665 35.808 -0.610 1.00 36.79 109 GLU A C 1
ATOM 807 O O . GLU A 1 109 ? 3.894 36.115 -1.764 1.00 36.80 109 GLU A O 1
ATOM 813 N N . LYS A 1 110 ? 3.396 36.713 0.323 1.00 37.52 110 LYS A N 1
ATOM 814 C CA . LYS A 1 110 ? 3.282 38.152 0.042 1.00 37.08 110 LYS A CA 1
ATOM 815 C C . LYS A 1 110 ? 4.590 38.811 -0.375 1.00 35.71 110 LYS A C 1
ATOM 816 O O . LYS A 1 110 ? 4.633 39.609 -1.342 1.00 35.27 110 LYS A O 1
ATOM 822 N N . ASN A 1 111 ? 5.652 38.518 0.377 1.00 33.93 111 ASN A N 1
ATOM 823 C CA . ASN A 1 111 ? 6.954 39.120 0.108 1.00 33.34 111 ASN A CA 1
ATOM 824 C C . ASN A 1 111 ?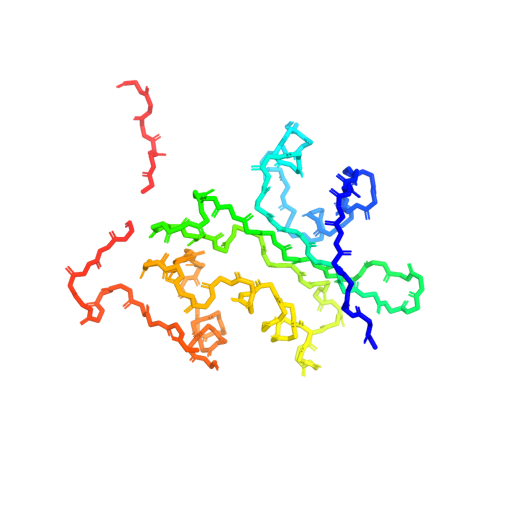 7.484 38.612 -1.196 1.00 31.06 111 ASN A C 1
ATOM 825 O O . ASN A 1 111 ? 7.933 39.393 -2.024 1.00 31.40 111 ASN A O 1
ATOM 830 N N . VAL A 1 112 ? 7.404 37.304 -1.377 1.00 29.42 112 VAL A N 1
ATOM 831 C CA . VAL A 1 112 ? 8.005 36.681 -2.528 1.00 28.10 112 VAL A CA 1
ATOM 832 C C . VAL A 1 112 ? 7.217 37.108 -3.746 1.00 28.07 112 VAL A C 1
ATOM 833 O O . VAL A 1 112 ? 7.837 37.480 -4.756 1.00 27.23 112 VAL A O 1
ATOM 837 N N . GLY A 1 113 ? 5.873 37.109 -3.652 1.00 26.65 113 GLY A N 1
ATOM 838 C CA . GLY A 1 113 ? 5.037 37.508 -4.793 1.00 25.92 113 GLY A CA 1
ATOM 839 C C . GLY A 1 113 ? 5.332 38.956 -5.192 1.00 27.52 113 GLY A C 1
ATOM 840 O O . GLY A 1 113 ? 5.430 39.263 -6.370 1.00 29.73 113 GLY A O 1
ATOM 841 N N . PHE A 1 114 ? 5.514 39.847 -4.217 1.00 28.20 114 PHE A N 1
ATOM 842 C CA . PHE A 1 114 ? 5.864 41.236 -4.505 1.00 28.38 114 PHE A CA 1
ATOM 843 C C . PHE A 1 114 ? 7.230 41.417 -5.236 1.00 27.93 114 PHE A C 1
ATOM 844 O O . PHE A 1 114 ? 7.298 42.102 -6.258 1.00 25.25 114 PHE A O 1
ATOM 852 N N . TYR A 1 115 ? 8.287 40.805 -4.720 1.00 26.77 115 TYR A N 1
ATOM 853 C CA . TYR A 1 115 ? 9.613 40.903 -5.366 1.00 27.49 115 TYR A CA 1
ATOM 854 C C . TYR A 1 115 ? 9.660 40.232 -6.762 1.00 27.53 115 TYR A C 1
ATOM 855 O O . TYR A 1 115 ? 10.325 40.733 -7.678 1.00 26.83 115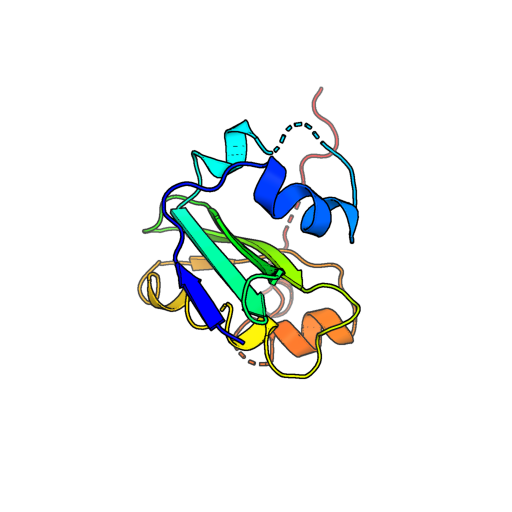 TYR A O 1
ATOM 864 N N . ARG A 1 116 ? 8.935 39.133 -6.923 1.00 26.34 116 ARG A N 1
ATOM 865 C CA . ARG A 1 116 ? 8.793 38.536 -8.262 1.00 26.65 116 ARG A CA 1
ATOM 866 C C . ARG A 1 116 ? 8.103 39.505 -9.197 1.00 27.45 116 ARG A C 1
ATOM 867 O O . ARG A 1 116 ? 8.538 39.645 -10.348 1.00 26.91 116 ARG A O 1
ATOM 875 N N . SER A 1 117 ? 7.120 40.274 -8.699 1.00 27.56 117 SER A N 1
ATOM 876 C CA . SER A 1 117 ? 6.432 41.265 -9.571 1.00 29.71 117 SER A CA 1
ATOM 877 C C . SER A 1 117 ? 7.408 42.356 -9.924 1.00 30.03 117 SER A C 1
ATOM 878 O O . SER A 1 117 ? 7.239 43.057 -10.930 1.00 32.18 117 SER A O 1
ATOM 889 N N . GLY A 1 119 ? 10.505 41.587 -10.662 1.00 29.46 119 GLY A N 1
ATOM 890 C CA . GLY A 1 119 ? 11.535 41.003 -11.560 1.00 26.78 119 GLY A CA 1
ATOM 891 C C . GLY A 1 119 ? 12.638 40.225 -10.827 1.00 26.43 119 GLY A C 1
ATOM 892 O O . GLY A 1 119 ? 13.660 39.875 -11.423 1.00 25.86 119 GLY A O 1
ATOM 893 N N . PHE A 1 120 ? 12.451 39.986 -9.528 1.00 26.06 120 PHE A N 1
ATOM 894 C CA . PHE A 1 120 ? 13.393 39.219 -8.683 1.00 25.90 120 PHE A CA 1
ATOM 895 C C . PHE A 1 120 ? 12.924 37.768 -8.597 1.00 25.77 120 PHE A C 1
ATOM 896 O O . PHE A 1 120 ? 11.709 37.526 -8.674 1.00 26.14 120 PHE A O 1
ATOM 904 N N . GLU A 1 121 ? 13.873 36.840 -8.473 1.00 23.68 121 GLU A N 1
ATOM 905 C CA . GLU A 1 121 ? 13.617 35.393 -8.334 1.00 25.53 121 GLU A CA 1
ATOM 906 C C . GLU A 1 121 ? 14.378 34.857 -7.123 1.00 24.43 121 GLU A C 1
ATOM 907 O O . GLU A 1 121 ? 15.463 35.335 -6.796 1.00 24.79 121 GLU A O 1
ATOM 913 N N . ILE A 1 122 ? 13.850 33.848 -6.487 1.00 25.26 122 ILE A N 1
ATOM 914 C CA . ILE A 1 122 ? 14.491 33.282 -5.284 1.00 27.10 122 ILE A CA 1
ATOM 915 C C . ILE A 1 122 ? 15.758 32.510 -5.689 1.00 27.12 122 ILE A C 1
ATOM 916 O O . ILE A 1 122 ? 15.803 31.923 -6.776 1.00 26.48 122 ILE A O 1
ATOM 921 N N . LEU A 1 123 ? 16.782 32.543 -4.832 1.00 25.55 123 LEU A N 1
ATOM 922 C CA . LEU A 1 123 ? 18.084 31.968 -5.205 1.00 26.24 123 LEU A CA 1
ATOM 923 C C . LEU A 1 123 ? 18.051 30.469 -5.446 1.00 25.88 123 LEU A C 1
ATOM 924 O O . LEU A 1 123 ? 18.802 30.000 -6.287 1.00 23.78 123 LEU A O 1
ATOM 929 N N . SER A 1 124 ? 17.196 29.736 -4.721 1.00 26.02 124 SER A N 1
ATOM 930 C CA . SER A 1 124 ? 17.042 28.269 -4.897 1.00 27.83 124 SER A CA 1
ATOM 931 C C . SER A 1 124 ? 16.642 27.835 -6.332 1.00 27.74 124 SER A C 1
ATOM 932 O O . SER A 1 124 ? 17.007 26.755 -6.780 1.00 27.87 124 SER A O 1
ATOM 935 N N . THR A 1 125 ? 15.985 28.711 -7.085 1.00 28.12 125 THR A N 1
ATOM 936 C CA . THR A 1 125 ? 15.602 28.410 -8.486 1.00 28.50 125 THR A CA 1
ATOM 937 C C . THR A 1 125 ? 16.889 28.134 -9.269 1.00 29.93 125 THR A C 1
ATOM 938 O O . THR A 1 125 ? 16.903 27.272 -10.151 1.00 30.31 125 THR A O 1
ATOM 942 N N . TYR A 1 126 ? 17.969 28.826 -8.886 1.00 30.31 126 TYR A N 1
ATOM 943 C CA . TYR A 1 126 ? 19.325 28.645 -9.489 1.00 30.65 126 TYR A CA 1
ATOM 944 C C . TYR A 1 126 ? 20.327 27.770 -8.718 1.00 30.26 126 TYR A C 1
ATOM 945 O O . TYR A 1 126 ? 21.562 27.854 -8.919 1.00 32.00 126 TYR A O 1
ATOM 954 N N . ASP A 1 127 ? 19.814 26.969 -7.809 1.00 30.41 127 ASP A N 1
ATOM 955 C CA . ASP A 1 127 ? 20.638 26.205 -6.851 1.00 30.56 127 ASP A CA 1
ATOM 956 C C . ASP A 1 127 ? 21.644 27.030 -6.053 1.00 29.37 127 ASP A C 1
ATOM 957 O O . ASP A 1 127 ? 22.784 26.596 -5.844 1.00 26.70 127 ASP A O 1
ATOM 962 N N . CYS A 1 128 ? 21.204 28.224 -5.624 1.00 27.87 128 CYS A N 1
ATOM 963 C CA . CYS A 1 128 ? 22.016 29.112 -4.792 1.00 27.30 128 CYS A CA 1
ATOM 964 C C . CYS A 1 128 ? 21.295 29.335 -3.456 1.00 27.44 128 CYS A C 1
ATOM 965 O O . CYS A 1 128 ? 20.084 28.999 -3.299 1.00 24.44 128 CYS A O 1
ATOM 968 N N . THR A 1 129 ? 22.050 29.833 -2.478 1.00 24.99 129 THR A N 1
ATOM 969 C CA . THR A 1 129 ? 21.450 30.187 -1.208 1.00 25.13 129 THR A CA 1
ATOM 970 C C . THR A 1 129 ? 22.111 31.412 -0.587 1.00 24.57 129 THR A C 1
ATOM 971 O O . THR A 1 129 ? 23.369 31.538 -0.652 1.00 25.38 129 THR A O 1
ATOM 975 N N . GLY A 1 130 ? 21.300 32.240 0.105 1.00 23.34 130 GLY A N 1
ATOM 976 C CA . GLY A 1 130 ? 21.843 33.258 0.997 1.00 20.79 130 GLY A CA 1
ATOM 977 C C . GLY A 1 130 ? 22.233 32.571 2.273 1.00 21.61 130 GLY A C 1
ATOM 978 O O . GLY A 1 130 ? 21.678 31.537 2.574 1.00 20.27 130 GLY A O 1
ATOM 987 N N . ILE A 1 132 ? 23.783 33.830 6.433 1.00 24.34 132 ILE A N 1
ATOM 988 C CA . ILE A 1 132 ? 23.894 34.969 7.324 1.00 25.10 132 ILE A CA 1
ATOM 989 C C . ILE A 1 132 ? 24.833 34.586 8.461 1.00 25.02 132 ILE A C 1
ATOM 990 O O . ILE A 1 132 ? 24.848 33.428 8.875 1.00 24.17 132 ILE A O 1
ATOM 995 N N . TRP A 1 133 ? 25.650 35.526 8.908 1.00 26.11 133 TRP A N 1
ATOM 996 C CA . TRP A 1 133 ? 26.673 35.227 9.956 1.00 28.00 133 TRP A CA 1
ATOM 997 C C . TRP A 1 133 ? 25.922 35.098 11.293 1.00 28.49 133 TRP A C 1
ATOM 998 O O . TRP A 1 133 ? 25.294 36.033 11.747 1.00 29.08 133 TRP A O 1
ATOM 1009 N N . ILE A 1 134 ? 25.930 33.911 11.878 1.00 31.26 134 ILE A N 1
ATOM 1010 C CA . ILE A 1 134 ? 25.248 33.724 13.164 1.00 32.60 134 ILE A CA 1
ATOM 1011 C C . ILE A 1 134 ? 26.256 33.562 14.322 1.00 34.18 134 ILE A C 1
ATOM 1012 O O . ILE A 1 134 ? 26.037 34.065 15.399 1.00 33.97 134 ILE A O 1
ATOM 1017 N N . ASN A 1 135 ? 27.370 32.894 14.087 1.00 34.97 135 ASN A N 1
ATOM 1018 C CA . ASN A 1 135 ? 28.324 32.649 15.143 1.00 36.03 135 ASN A CA 1
ATOM 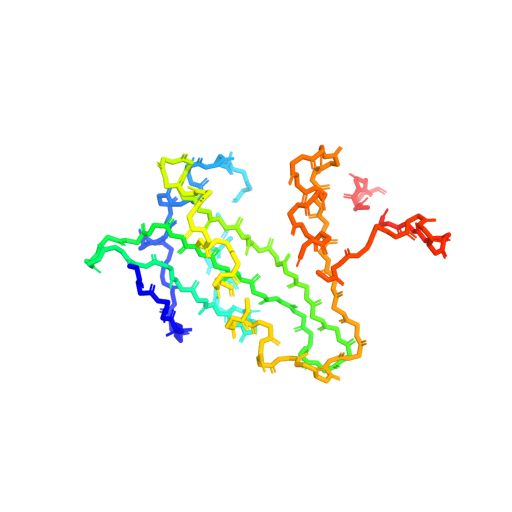1019 C C . ASN A 1 135 ? 29.608 33.419 14.862 1.00 35.80 135 ASN A C 1
ATOM 1020 O O . ASN A 1 135 ? 30.367 33.064 13.982 1.00 35.09 135 ASN A O 1
ATOM 1025 N N . ARG A 1 136 ? 29.825 34.490 15.602 1.00 37.15 136 ARG A N 1
ATOM 1026 C CA . ARG A 1 136 ? 30.966 35.358 15.364 1.00 38.84 136 ARG A CA 1
ATOM 1027 C C . ARG A 1 136 ? 32.255 35.052 16.164 1.00 41.65 136 ARG A C 1
ATOM 1028 O O . ARG A 1 136 ? 33.220 35.800 16.056 1.00 42.03 136 ARG A O 1
ATOM 1036 N N . GLU A 1 137 ? 32.291 33.942 16.904 1.00 44.77 137 GLU A N 1
ATOM 1037 C CA . GLU A 1 137 ? 33.536 33.473 17.594 1.00 48.27 137 GLU A CA 1
ATOM 1038 C C . GLU A 1 137 ? 33.770 31.952 17.553 1.00 49.24 137 GLU A C 1
ATOM 1039 O O . GLU A 1 137 ? 34.081 31.375 16.494 1.00 50.68 137 GLU A O 1
#

Sequence (127 aa):
ITIKKQEIVKLEDVLHLYQAVGWTNELEQALSHSLVIYLALDGDAVVGLIRLVGDGFSSVFVQDLIVLPSYQRQGIGSSLKEALGNFKEAYQVQLATEETEKNVGFYRSGFEILSTYDCTGIWINRE

Nearest PDB structures (foldseek):
  2atr-assembly1_A  TM=1.008E+00  e=1.424E-25  Streptococcus pneumoniae TIGR4
  6k5m-assembly1_A  TM=7.957E-01  e=4.351E-08  Oryza sativa Japonica Group
  1y7r-assembly1_B  TM=7.465E-01  e=1.848E-08  Staphylococcus aureus
  2ozh-assembly1_A-2  TM=7.260E-01  e=1.743E-06  Xanthomonas campestris pv. campestris
  3fnc-assembly1_B 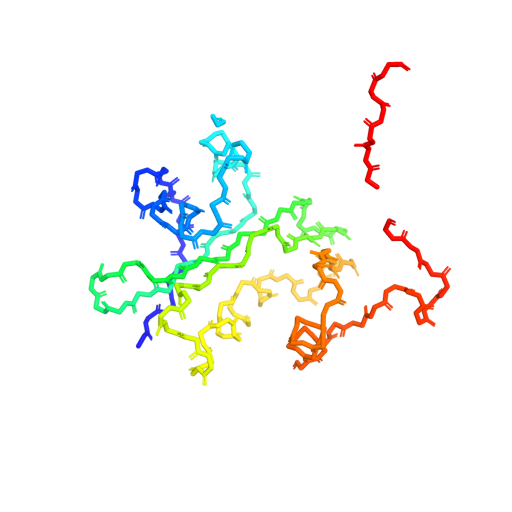 TM=7.273E-01  e=2.597E-05  Listeria innocua Clip11262

CATH classification: 3.40.630.30

Radius of gyration: 14.93 Å; Cα contacts (8 Å, |Δi|>4): 186; chains: 1; bounding box: 35×40×33 Å

B-factor: mean 36.74, std 11.52, range [14.62, 89.68]

Organism: Streptococcus pneumoniae serotype 4 (strain ATCC BAA-334 / TIGR4) (NCBI:txid170187)

Secondary structure (DSSP, 8-state):
-EEEEES---HHHHHHHHHTT------HHHHTS-SEEEEEEETTEEEEEEEEEE-SSSEEEEEEEEE-TTS-SSSHHHH--TTGGGGTT-SEEE------HHHHHHHH-----GGGGT---------

InterPro domains:
  IPR000182 GNAT domain [PF13508] (43-121)
  IPR000182 GNAT domain [PS51186] (2-138)
  IPR016181 Acyl-CoA N-acyltransferase [SSF55729] (1-131)
  IPR045039 Acetyltransferase NSI-like [PTHR43626] (3-135)

Foldseek 3Di:
DDKDWDDQDACVLCQVQCVLVHADDPPRVVRNQFPTKIFDDDPPRGFWMWTWHDPLAQEIEGEDTTGRPVDDPPCPSVVSVVVCVSRVNHNDYYYDDDPDPVVQVVCVVVDDACVVVPDDDDDDDPD